Protein AF-A0A7S3U6Z7-F1 (afdb_monomer_lite)

Foldseek 3Di:
DDDDDDDDDDPDVVHLVPDPDPVVNVRNVVVVQVCQQQVVDDDDPVRLLVQLVVVVCVVPNDDDPVDPCLDLVNCVVVVSVNSRGHVVVCVVCVDDSSSVD

Organism: NCBI:txid141414

Secondary structure (DSSP, 8-state):
------------S--GGG---HHHHHHHHHHHHHHHHTT-S---HHHHHHHHHHHHHHHH-S--TTSGGGSHHHHHHTTHHHHHS-HHHHHH-TT--GGG-

Sequence (101 aa):
RPKLLFKKYLFTEMDERRMSNKHFLHLVYIQAVHDVQRGNYLTKVQDALKLAAIQYYVWYGPFDESKEQFSLPYMRELKVGEQLLPTPLVAMQAESDWELR

pLDDT: mean 85.7, std 9.75, range [52.56, 95.75]

InterPro domains:
  IPR000299 FERM domain [PS50057] (1-101)
  IPR014352 FERM/acyl-CoA-binding protein superfamily [G3DSA:1.20.80.10] (14-101)
  IPR019748 FERM central domain [PF00373] (16-88)
  IPR019748 FERM central domain [cd14473] (25-101)
  IPR035963 FERM superfamily, second domain [SSF47031] (10-74)

Radius of gyration: 15.67 Å; chains: 1; bounding box: 35×30×40 Å

Structure (mmCIF, N/CA/C/O backbone):
data_AF-A0A7S3U6Z7-F1
#
_entry.id   AF-A0A7S3U6Z7-F1
#
loop_
_atom_site.group_PDB
_atom_site.id
_atom_site.type_symbol
_atom_site.label_atom_id
_atom_site.label_alt_id
_atom_site.label_comp_id
_atom_site.label_asym_id
_atom_site.label_entity_id
_atom_site.label_seq_id
_atom_site.pdbx_PDB_ins_code
_atom_site.Cartn_x
_atom_site.Cartn_y
_atom_site.Cartn_z
_atom_site.occupancy
_atom_site.B_iso_or_equiv
_atom_site.auth_seq_id
_atom_site.auth_comp_id
_atom_site.auth_asym_id
_atom_site.auth_atom_id
_atom_site.pdbx_PDB_model_num
ATOM 1 N N . ARG A 1 1 ? -16.880 -1.041 -22.495 1.00 79.88 1 ARG A N 1
ATOM 2 C CA . ARG A 1 1 ? -16.047 -0.462 -23.582 1.00 79.88 1 ARG A CA 1
ATOM 3 C C . ARG A 1 1 ? -14.610 -0.931 -23.370 1.00 79.88 1 ARG A C 1
ATOM 5 O O . ARG A 1 1 ? -14.166 -0.826 -22.228 1.00 79.88 1 ARG A O 1
ATOM 12 N N . PRO A 1 2 ? -13.917 -1.475 -24.384 1.00 84.00 2 PRO A N 1
ATOM 13 C CA . PRO A 1 2 ? -12.507 -1.844 -24.252 1.00 84.00 2 PRO A CA 1
ATOM 14 C C . PRO A 1 2 ? -11.659 -0.600 -23.948 1.00 84.00 2 PRO A C 1
ATOM 16 O O . PRO A 1 2 ? -11.956 0.486 -24.447 1.00 84.00 2 PRO A O 1
ATOM 19 N N . LYS A 1 3 ? -10.642 -0.752 -23.093 1.00 88.00 3 LYS A N 1
ATOM 20 C CA . LYS A 1 3 ? -9.688 0.306 -22.727 1.00 88.00 3 LYS A CA 1
ATOM 21 C C . LYS A 1 3 ? -8.285 -0.140 -23.126 1.00 88.00 3 LYS A C 1
ATOM 23 O O . LYS A 1 3 ? -7.907 -1.272 -22.836 1.00 88.00 3 LYS A O 1
ATOM 28 N N . LEU A 1 4 ? -7.527 0.749 -23.759 1.00 88.50 4 LEU A N 1
ATOM 29 C CA . LEU A 1 4 ? -6.101 0.548 -24.004 1.00 88.50 4 LEU A CA 1
ATOM 30 C C . LEU A 1 4 ? -5.334 0.985 -22.755 1.00 88.50 4 LEU A C 1
ATOM 32 O O . LEU A 1 4 ? -5.572 2.076 -22.238 1.00 88.50 4 LEU A O 1
ATOM 36 N N . LEU A 1 5 ? -4.448 0.125 -22.260 1.00 84.62 5 LEU A N 1
ATOM 37 C CA . LEU A 1 5 ? -3.629 0.391 -21.082 1.00 84.62 5 LEU A CA 1
ATOM 38 C C . LEU A 1 5 ? -2.157 0.257 -21.457 1.00 84.62 5 LEU A C 1
ATOM 40 O O . LEU A 1 5 ? -1.756 -0.741 -22.053 1.00 84.62 5 LEU A O 1
ATOM 44 N N . PHE A 1 6 ? -1.355 1.244 -21.069 1.00 84.44 6 PHE A N 1
ATOM 45 C CA . PHE A 1 6 ? 0.096 1.130 -21.109 1.00 84.44 6 PHE A CA 1
ATOM 46 C C . PHE A 1 6 ? 0.550 0.406 -19.838 1.00 84.44 6 PHE A C 1
ATOM 48 O O . PHE A 1 6 ? 0.492 0.972 -18.749 1.00 84.44 6 PHE A O 1
ATOM 55 N N . LYS A 1 7 ? 0.923 -0.870 -19.968 1.00 82.69 7 LYS A N 1
ATOM 56 C CA . LYS A 1 7 ? 1.308 -1.737 -18.847 1.00 82.69 7 LYS A CA 1
ATOM 57 C C . LYS A 1 7 ? 2.635 -2.420 -19.173 1.00 82.69 7 LYS A C 1
ATOM 59 O O . LYS A 1 7 ? 2.870 -2.797 -20.322 1.00 82.69 7 LYS A O 1
ATOM 64 N N . LYS A 1 8 ? 3.495 -2.613 -18.172 1.00 75.94 8 LYS A N 1
ATOM 65 C CA . LYS A 1 8 ? 4.687 -3.455 -18.316 1.00 75.94 8 LYS A CA 1
ATOM 66 C C . LYS A 1 8 ? 4.230 -4.875 -18.656 1.00 75.94 8 LYS A C 1
ATOM 68 O O . LYS A 1 8 ? 3.505 -5.485 -17.871 1.00 75.94 8 LYS A O 1
ATOM 73 N N . TYR A 1 9 ? 4.635 -5.362 -19.827 1.00 69.94 9 TYR A N 1
ATOM 74 C CA . TYR A 1 9 ? 4.164 -6.633 -20.382 1.00 69.94 9 TYR A CA 1
ATOM 75 C C . TYR A 1 9 ? 4.952 -7.845 -19.859 1.00 69.94 9 TYR A C 1
ATOM 77 O O . TYR A 1 9 ? 4.353 -8.862 -19.528 1.00 69.94 9 TYR A O 1
ATOM 85 N N . LEU A 1 10 ? 6.280 -7.734 -19.729 1.00 67.06 10 LEU A N 1
ATOM 86 C CA . LEU A 1 10 ? 7.160 -8.817 -19.273 1.00 67.06 10 LEU A CA 1
ATOM 87 C C . LEU A 1 10 ? 8.234 -8.289 -18.316 1.00 67.06 10 LEU A C 1
ATOM 89 O O . LEU A 1 10 ? 8.821 -7.227 -18.534 1.00 67.06 10 LEU A O 1
ATOM 93 N N . PHE A 1 11 ? 8.511 -9.057 -17.263 1.00 63.81 11 PHE A N 1
ATOM 94 C CA . PHE A 1 11 ? 9.716 -8.906 -16.452 1.00 63.81 11 PHE A CA 1
ATOM 95 C C . PHE A 1 11 ? 10.870 -9.559 -17.225 1.00 63.81 11 PHE A C 1
ATOM 97 O O . PHE A 1 11 ? 11.125 -10.749 -17.078 1.00 63.81 11 PHE A O 1
ATOM 104 N N . THR A 1 12 ? 11.489 -8.807 -18.135 1.00 61.44 12 THR A N 1
ATOM 105 C CA . THR A 1 12 ? 12.693 -9.241 -18.862 1.00 61.44 12 THR A CA 1
ATOM 106 C C . THR A 1 12 ? 13.954 -8.949 -18.034 1.00 61.44 12 THR A C 1
ATOM 108 O O . THR A 1 12 ? 13.855 -8.489 -16.898 1.00 61.44 12 THR A O 1
ATOM 111 N N . GLU A 1 13 ? 15.149 -9.154 -18.601 1.00 52.56 13 GLU A N 1
ATOM 112 C CA . GLU A 1 13 ? 16.447 -8.800 -17.986 1.00 52.56 13 GLU A CA 1
ATOM 113 C C . GLU A 1 13 ? 16.594 -7.317 -17.591 1.00 52.56 13 GLU A C 1
ATOM 115 O O . GLU A 1 13 ? 17.534 -6.942 -16.886 1.00 52.56 13 GLU A O 1
ATOM 120 N N . MET A 1 14 ? 15.645 -6.473 -18.005 1.00 55.19 14 MET A N 1
ATOM 121 C CA . MET A 1 14 ? 15.431 -5.126 -17.483 1.00 55.19 14 MET A CA 1
ATOM 122 C C . MET A 1 14 ? 14.849 -5.221 -16.064 1.00 55.19 14 MET A C 1
ATOM 124 O O . MET A 1 14 ? 13.684 -4.899 -15.814 1.00 55.19 14 MET A O 1
ATOM 128 N N . ASP A 1 15 ? 15.675 -5.717 -15.143 1.00 67.50 15 ASP A N 1
ATOM 129 C CA . ASP A 1 15 ? 15.408 -5.716 -13.713 1.00 67.50 15 ASP A CA 1
ATOM 130 C C . ASP A 1 15 ? 15.087 -4.280 -13.286 1.00 67.50 15 ASP A C 1
ATOM 132 O O . ASP A 1 15 ? 15.810 -3.329 -13.589 1.00 67.50 15 ASP A O 1
ATOM 136 N N . GLU A 1 16 ? 13.981 -4.116 -12.577 1.00 68.56 16 GLU A N 1
ATOM 137 C CA . GLU A 1 16 ? 13.507 -2.827 -12.076 1.00 68.56 16 GLU A CA 1
ATOM 138 C C . GLU A 1 16 ? 14.523 -2.200 -11.130 1.00 68.56 16 GLU A C 1
ATOM 140 O O . GLU A 1 16 ? 14.674 -0.983 -11.083 1.00 68.56 16 GLU A O 1
ATOM 145 N N . ARG A 1 17 ? 15.301 -3.053 -10.457 1.00 72.06 17 ARG A N 1
ATOM 146 C CA . ARG A 1 17 ? 16.424 -2.667 -9.601 1.00 72.06 17 ARG A CA 1
ATOM 147 C C . ARG A 1 17 ? 17.573 -2.035 -10.388 1.00 72.06 17 ARG A C 1
ATOM 149 O O . ARG A 1 17 ? 18.421 -1.377 -9.798 1.00 72.06 17 ARG A O 1
ATOM 156 N N . ARG A 1 18 ? 17.622 -2.246 -11.706 1.00 74.62 18 ARG A N 1
ATOM 157 C CA . ARG A 1 18 ? 18.630 -1.693 -12.624 1.00 74.62 18 ARG A CA 1
ATOM 158 C C . ARG A 1 18 ? 18.101 -0.508 -13.436 1.00 74.62 18 ARG A C 1
ATOM 160 O O . ARG A 1 18 ? 18.862 0.086 -14.198 1.00 74.62 18 ARG A O 1
ATOM 167 N N . MET A 1 19 ? 16.825 -0.135 -13.287 1.00 77.50 19 MET A N 1
ATOM 168 C CA . MET A 1 19 ? 16.270 1.041 -13.958 1.00 77.50 19 MET A CA 1
ATOM 169 C C . MET A 1 19 ? 16.775 2.332 -13.310 1.00 77.50 19 MET A C 1
ATOM 171 O O . MET A 1 19 ? 16.516 2.608 -12.144 1.00 77.50 19 MET A O 1
ATOM 175 N N . SER A 1 20 ? 17.445 3.168 -14.101 1.00 82.44 20 SER A N 1
ATOM 176 C CA . SER A 1 20 ? 17.909 4.495 -13.675 1.00 82.44 20 SER A CA 1
ATOM 177 C C . SER A 1 20 ? 16.897 5.613 -13.958 1.00 82.44 20 SER A C 1
ATOM 179 O O . SER A 1 20 ? 16.931 6.670 -13.325 1.00 82.44 20 SER A O 1
ATOM 181 N N . ASN A 1 21 ? 15.976 5.406 -14.905 1.00 86.88 21 ASN A N 1
ATOM 182 C CA . ASN A 1 21 ? 14.993 6.416 -15.283 1.00 86.88 21 ASN A CA 1
ATOM 183 C C . ASN A 1 21 ? 13.818 6.446 -14.292 1.00 86.88 21 ASN A C 1
ATOM 185 O O . ASN A 1 21 ? 12.989 5.534 -14.250 1.00 86.88 21 ASN A O 1
ATOM 189 N N . LYS A 1 22 ? 13.716 7.552 -13.547 1.00 88.56 22 LYS A N 1
ATOM 190 C CA . LYS A 1 22 ? 12.705 7.774 -12.502 1.00 88.56 22 LYS A CA 1
ATOM 191 C C . LYS A 1 22 ? 11.259 7.683 -13.000 1.00 88.56 22 LYS A C 1
ATOM 193 O O . LYS A 1 22 ? 10.399 7.226 -12.258 1.00 88.56 22 LYS A O 1
ATOM 198 N N . HIS A 1 23 ? 10.980 8.079 -14.243 1.00 88.25 23 HIS A N 1
ATOM 199 C CA . HIS A 1 23 ? 9.620 8.046 -14.791 1.00 88.25 23 HIS A CA 1
ATOM 200 C C . HIS A 1 23 ? 9.158 6.611 -15.041 1.00 88.25 23 HIS A C 1
ATOM 202 O O . HIS A 1 23 ? 8.042 6.249 -14.678 1.00 88.25 23 HIS A O 1
ATOM 208 N N . PHE A 1 24 ? 10.031 5.773 -15.607 1.00 84.56 24 PHE A N 1
ATOM 209 C CA . PHE A 1 24 ? 9.722 4.358 -15.802 1.00 84.56 24 PHE A CA 1
ATOM 210 C C . PHE A 1 24 ? 9.600 3.623 -14.469 1.00 84.56 24 PHE A C 1
ATOM 212 O O . PHE A 1 24 ? 8.654 2.859 -14.294 1.00 84.56 24 PHE A O 1
ATOM 219 N N . LEU A 1 25 ? 10.482 3.917 -13.507 1.00 85.94 25 LEU A N 1
ATOM 220 C CA . LEU A 1 25 ? 10.377 3.369 -12.155 1.00 85.94 25 LEU A CA 1
ATOM 221 C C . LEU A 1 25 ? 9.030 3.726 -11.507 1.00 85.94 25 LEU A C 1
ATOM 223 O O . LEU A 1 25 ? 8.378 2.862 -10.930 1.00 85.94 25 LEU A O 1
ATOM 227 N N . HIS A 1 26 ? 8.577 4.973 -11.662 1.00 88.88 26 HIS A N 1
ATOM 228 C CA . HIS A 1 26 ? 7.290 5.415 -11.135 1.00 88.88 26 HIS A CA 1
ATOM 229 C C . HIS A 1 26 ? 6.101 4.686 -11.786 1.00 88.88 26 HIS A C 1
ATOM 231 O O . HIS A 1 26 ? 5.195 4.251 -11.080 1.00 88.88 26 HIS A O 1
ATOM 237 N N . LEU A 1 27 ? 6.116 4.482 -13.109 1.00 88.38 27 LEU A N 1
ATOM 238 C CA . LEU A 1 27 ? 5.068 3.721 -13.805 1.00 88.38 27 LEU A CA 1
ATOM 239 C C . LEU A 1 27 ? 4.989 2.268 -13.322 1.00 88.38 27 LEU A C 1
ATOM 241 O O . LEU A 1 27 ? 3.898 1.735 -13.119 1.00 88.38 27 LEU A O 1
ATOM 245 N N . VAL A 1 28 ? 6.145 1.639 -13.114 1.00 88.94 28 VAL A N 1
ATOM 246 C CA . VAL A 1 28 ? 6.230 0.271 -12.593 1.00 88.94 28 VAL A CA 1
ATOM 247 C C . VAL A 1 28 ? 5.739 0.197 -11.153 1.00 8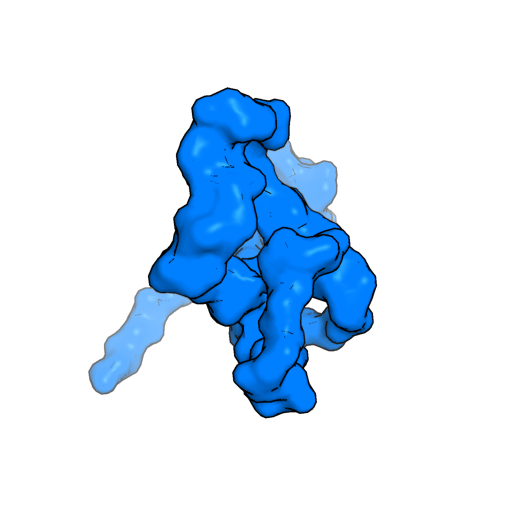8.94 28 VAL A C 1
ATOM 249 O O . VAL A 1 28 ? 4.971 -0.701 -10.821 1.00 88.94 28 VAL A O 1
ATOM 252 N N . TYR A 1 29 ? 6.099 1.174 -10.323 1.00 90.69 29 TYR A N 1
ATOM 253 C CA . TYR A 1 29 ? 5.600 1.281 -8.958 1.00 90.69 29 TYR A CA 1
ATOM 254 C C . TYR A 1 29 ? 4.068 1.405 -8.907 1.00 90.69 29 TYR A C 1
ATOM 256 O O . TYR A 1 29 ? 3.429 0.624 -8.205 1.00 90.69 29 TYR A O 1
ATOM 264 N N . ILE A 1 30 ? 3.459 2.299 -9.700 1.00 91.19 30 ILE A N 1
ATOM 265 C CA . ILE A 1 30 ? 1.990 2.445 -9.769 1.00 91.19 30 ILE A CA 1
ATOM 266 C C . ILE A 1 30 ? 1.331 1.113 -10.145 1.00 91.19 30 ILE A C 1
ATOM 268 O O . ILE A 1 30 ? 0.336 0.703 -9.544 1.00 91.19 30 ILE A O 1
ATOM 272 N N . GLN A 1 31 ? 1.897 0.419 -11.135 1.00 90.31 31 GLN A N 1
ATOM 273 C CA . GLN A 1 31 ? 1.412 -0.888 -11.555 1.00 90.31 31 GLN A CA 1
ATOM 274 C C . GLN A 1 31 ? 1.527 -1.932 -10.434 1.00 90.31 31 GLN A C 1
ATOM 276 O O . GLN A 1 31 ? 0.580 -2.690 -10.222 1.00 90.31 31 GLN A O 1
ATOM 281 N N . ALA A 1 32 ? 2.650 -1.957 -9.714 1.00 89.81 32 ALA A N 1
ATOM 282 C CA . ALA A 1 32 ? 2.893 -2.897 -8.627 1.00 89.81 32 ALA A CA 1
ATOM 283 C C . ALA A 1 32 ? 1.927 -2.678 -7.454 1.00 89.81 32 ALA A C 1
ATOM 285 O O . ALA A 1 32 ? 1.313 -3.640 -7.001 1.00 89.81 32 ALA A O 1
ATOM 286 N N . VAL A 1 33 ? 1.722 -1.432 -7.013 1.00 91.56 33 VAL A N 1
ATOM 287 C CA . VAL A 1 33 ? 0.762 -1.087 -5.943 1.00 91.56 33 VAL A CA 1
ATOM 288 C C . VAL A 1 33 ? -0.636 -1.588 -6.290 1.00 91.56 33 VAL A C 1
ATOM 290 O O . VAL A 1 33 ? -1.283 -2.273 -5.498 1.00 91.56 33 VAL A O 1
ATOM 293 N N . HIS A 1 34 ? -1.074 -1.317 -7.516 1.00 90.62 34 HIS A N 1
ATOM 294 C CA . HIS A 1 34 ? -2.376 -1.752 -7.995 1.00 90.62 34 HIS A CA 1
ATOM 295 C C . HIS A 1 34 ? -2.495 -3.288 -8.077 1.00 90.62 34 HIS A C 1
ATOM 297 O O . HIS A 1 34 ? -3.538 -3.854 -7.747 1.00 90.62 34 HIS A O 1
ATOM 303 N N . ASP A 1 35 ? -1.442 -3.986 -8.512 1.00 90.81 35 ASP A N 1
ATOM 304 C CA . ASP A 1 35 ? -1.427 -5.451 -8.567 1.00 90.81 35 ASP A CA 1
ATOM 305 C C . ASP A 1 35 ? -1.363 -6.085 -7.151 1.00 90.81 35 ASP A C 1
ATOM 307 O O . ASP A 1 35 ? -1.987 -7.127 -6.936 1.00 90.81 35 ASP A O 1
ATOM 311 N N . VAL A 1 36 ? -0.732 -5.438 -6.156 1.00 91.19 36 VAL A N 1
ATOM 312 C CA . VAL A 1 36 ? -0.790 -5.839 -4.729 1.00 91.19 36 VAL A CA 1
ATOM 313 C C . VAL A 1 36 ? -2.211 -5.710 -4.186 1.00 91.19 36 VAL A C 1
ATOM 315 O O . VAL A 1 36 ? -2.747 -6.684 -3.660 1.00 91.19 36 VAL A O 1
ATOM 318 N N . GLN A 1 37 ? -2.847 -4.547 -4.355 1.00 90.38 37 GLN A N 1
ATOM 319 C CA . GLN A 1 37 ? -4.214 -4.299 -3.878 1.00 90.38 37 GLN A CA 1
ATOM 320 C C . GLN A 1 37 ? -5.212 -5.301 -4.464 1.00 90.38 37 GLN A C 1
ATOM 322 O O . GLN A 1 37 ? -6.073 -5.810 -3.756 1.00 90.38 37 GLN A O 1
ATOM 327 N N . ARG A 1 38 ? -5.069 -5.668 -5.743 1.00 90.12 38 ARG A N 1
ATOM 328 C CA . ARG A 1 38 ? -5.925 -6.690 -6.371 1.00 90.12 38 ARG A CA 1
ATOM 329 C C . ARG A 1 38 ? -5.643 -8.123 -5.914 1.00 90.12 38 ARG A C 1
ATOM 331 O O . ARG A 1 38 ? -6.404 -9.018 -6.267 1.00 90.12 38 ARG A O 1
ATOM 338 N N . GLY A 1 39 ? -4.572 -8.354 -5.157 1.00 89.12 39 GLY A N 1
ATOM 339 C CA . GLY A 1 39 ? -4.147 -9.691 -4.751 1.00 89.12 39 GLY A CA 1
ATOM 340 C C . GLY A 1 39 ? -3.503 -10.502 -5.878 1.00 89.12 39 GLY A C 1
ATOM 341 O O . GLY A 1 39 ? -3.472 -11.726 -5.800 1.00 89.12 39 GLY A O 1
ATOM 342 N N . ASN A 1 40 ? -2.973 -9.847 -6.919 1.00 90.44 40 ASN A N 1
ATOM 343 C CA . ASN A 1 40 ? -2.251 -10.528 -8.001 1.00 90.44 40 ASN A CA 1
ATOM 344 C C . ASN A 1 40 ? -0.873 -11.043 -7.542 1.00 90.44 40 ASN A C 1
ATOM 346 O O . ASN A 1 40 ? -0.301 -11.925 -8.181 1.00 90.44 40 ASN A O 1
ATOM 350 N N . TYR A 1 41 ? -0.346 -10.513 -6.433 1.00 88.00 41 TYR A N 1
ATOM 351 C CA . TYR A 1 41 ? 0.856 -11.016 -5.773 1.00 88.00 41 TYR A CA 1
ATOM 352 C C . TYR A 1 41 ? 0.498 -11.824 -4.526 1.00 88.00 41 TYR A C 1
ATOM 354 O O . TYR A 1 41 ? -0.131 -11.310 -3.596 1.00 88.00 41 TYR A O 1
ATOM 362 N N . LEU A 1 42 ? 0.959 -13.077 -4.480 1.00 85.62 42 LEU A N 1
ATOM 363 C CA . LEU A 1 42 ? 0.855 -13.919 -3.290 1.00 85.62 42 LEU A CA 1
ATOM 364 C C . LEU A 1 42 ? 1.660 -13.290 -2.153 1.00 85.62 42 LEU A C 1
ATOM 366 O O . LEU A 1 42 ? 2.887 -13.242 -2.199 1.00 85.62 42 LEU A O 1
ATOM 370 N N . THR A 1 43 ? 0.952 -12.812 -1.136 1.00 84.88 43 THR A N 1
ATOM 371 C CA . THR A 1 43 ? 1.537 -12.009 -0.064 1.00 84.88 43 THR A CA 1
ATOM 372 C C . THR A 1 43 ? 1.037 -12.521 1.280 1.00 84.88 43 THR A C 1
ATOM 374 O O . THR A 1 43 ? -0.162 -12.734 1.465 1.00 84.88 43 THR A O 1
ATOM 377 N N . LYS A 1 44 ? 1.947 -12.731 2.237 1.00 89.75 44 LYS A N 1
ATOM 378 C CA . LYS A 1 44 ? 1.575 -13.026 3.627 1.00 89.75 44 LYS A CA 1
ATOM 379 C C . LYS A 1 44 ? 1.078 -11.748 4.298 1.00 89.75 44 LYS A C 1
ATOM 381 O O . LYS A 1 44 ? 1.524 -10.660 3.952 1.00 89.75 44 LYS A O 1
ATOM 386 N N . VAL A 1 45 ? 0.242 -11.872 5.327 1.00 88.00 45 VAL A N 1
ATOM 387 C CA . VAL A 1 45 ? -0.302 -10.710 6.058 1.00 88.00 45 VAL A CA 1
ATOM 388 C C . VAL A 1 45 ? 0.798 -9.747 6.529 1.00 88.00 45 VAL A C 1
ATOM 390 O O . VAL A 1 45 ? 0.684 -8.545 6.326 1.00 88.00 45 VAL A O 1
ATOM 393 N N . GLN A 1 46 ? 1.896 -10.261 7.092 1.00 89.94 46 GLN A N 1
ATOM 394 C CA . GLN A 1 46 ? 3.006 -9.420 7.562 1.00 89.94 46 GLN A CA 1
ATOM 395 C C . GLN A 1 46 ? 3.704 -8.645 6.438 1.00 89.94 46 GLN A C 1
ATOM 397 O O . GLN A 1 46 ? 4.133 -7.513 6.644 1.00 89.94 46 GLN A O 1
ATOM 402 N N . ASP A 1 47 ? 3.824 -9.242 5.255 1.00 91.69 47 ASP A N 1
ATOM 403 C CA . ASP A 1 47 ? 4.448 -8.580 4.110 1.00 91.69 47 ASP A CA 1
ATOM 4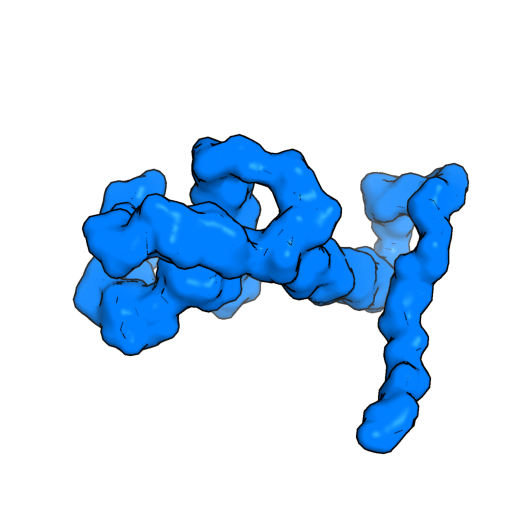04 C C . ASP A 1 47 ? 3.499 -7.530 3.518 1.00 91.69 47 ASP A C 1
ATOM 406 O O . ASP A 1 47 ? 3.938 -6.442 3.154 1.00 91.69 47 ASP A O 1
ATOM 410 N N . ALA A 1 48 ? 2.191 -7.807 3.514 1.00 91.62 48 ALA A N 1
ATOM 411 C CA . ALA A 1 48 ? 1.169 -6.847 3.108 1.00 91.62 48 ALA A CA 1
ATOM 412 C C . ALA A 1 48 ? 1.152 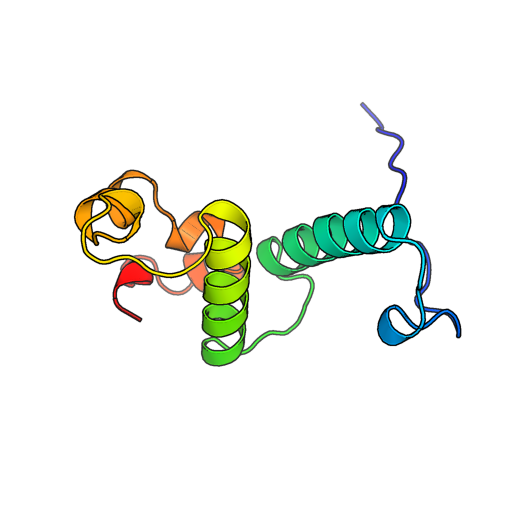-5.613 4.023 1.00 91.62 48 ALA A C 1
ATOM 414 O O . ALA A 1 48 ? 1.082 -4.497 3.519 1.00 91.62 48 ALA A O 1
ATOM 415 N N . LEU A 1 49 ? 1.298 -5.795 5.341 1.00 91.44 49 LEU A N 1
ATOM 416 C CA . LEU A 1 49 ? 1.409 -4.687 6.299 1.00 91.44 49 LEU A CA 1
ATOM 417 C C . LEU A 1 49 ? 2.643 -3.817 6.033 1.00 91.44 49 LEU A C 1
ATOM 419 O O . LEU A 1 49 ? 2.544 -2.594 5.999 1.00 91.44 49 LEU A O 1
ATOM 423 N N . LYS A 1 50 ? 3.803 -4.428 5.764 1.00 93.56 50 LYS A N 1
ATOM 424 C CA . LYS A 1 50 ? 5.018 -3.674 5.406 1.00 93.56 50 LYS A CA 1
ATOM 425 C C . LYS A 1 50 ? 4.831 -2.878 4.117 1.00 93.56 50 LYS A C 1
ATOM 427 O O . LYS A 1 50 ? 5.237 -1.722 4.052 1.00 93.56 50 LYS A O 1
ATOM 432 N N . LEU A 1 51 ? 4.222 -3.483 3.096 1.00 94.00 51 LEU A N 1
ATOM 433 C CA . LEU A 1 51 ? 3.929 -2.800 1.835 1.00 94.00 51 LEU A CA 1
ATOM 434 C C . LEU A 1 51 ? 2.927 -1.657 2.033 1.00 94.00 51 LEU A C 1
ATOM 436 O O . LEU A 1 51 ? 3.133 -0.583 1.474 1.00 94.00 51 LEU A O 1
ATOM 440 N N . ALA A 1 52 ? 1.905 -1.850 2.870 1.00 93.06 52 ALA A N 1
ATOM 441 C CA . ALA A 1 52 ? 0.964 -0.802 3.249 1.00 93.06 52 ALA A CA 1
ATOM 442 C C . ALA A 1 52 ? 1.675 0.359 3.961 1.00 93.06 52 ALA A C 1
ATOM 444 O O . ALA A 1 52 ? 1.495 1.509 3.574 1.00 93.06 52 ALA A O 1
ATOM 445 N N . ALA A 1 53 ? 2.561 0.077 4.919 1.00 93.50 53 ALA A N 1
ATOM 446 C CA . ALA A 1 53 ? 3.345 1.105 5.603 1.00 93.50 53 ALA A CA 1
ATOM 447 C C . ALA A 1 53 ? 4.254 1.890 4.637 1.00 93.50 53 ALA A C 1
ATOM 449 O O . ALA A 1 53 ? 4.313 3.118 4.700 1.00 93.50 53 ALA A O 1
ATOM 450 N N . ILE A 1 54 ? 4.917 1.205 3.695 1.00 94.81 54 ILE A N 1
ATOM 451 C CA . ILE A 1 54 ? 5.715 1.857 2.643 1.00 94.81 54 ILE A CA 1
ATOM 452 C C . ILE A 1 54 ? 4.825 2.751 1.774 1.00 94.81 54 ILE A C 1
ATOM 454 O O . ILE A 1 54 ? 5.187 3.890 1.488 1.00 94.81 54 ILE A O 1
ATOM 458 N N . GLN A 1 55 ? 3.652 2.262 1.371 1.00 94.69 55 GLN A N 1
ATOM 459 C CA . GLN A 1 55 ? 2.708 3.035 0.569 1.00 94.69 55 GLN A CA 1
ATOM 460 C C . GLN A 1 55 ? 2.218 4.283 1.309 1.00 94.69 55 GLN A C 1
ATOM 462 O O . GLN A 1 55 ? 2.136 5.361 0.721 1.00 94.69 55 GLN A O 1
ATOM 467 N N . TYR A 1 56 ? 1.947 4.149 2.605 1.00 94.81 56 TYR A N 1
ATOM 468 C CA . TYR A 1 56 ? 1.516 5.247 3.457 1.00 94.81 56 TYR A CA 1
ATOM 469 C C . TYR A 1 56 ? 2.612 6.305 3.631 1.00 94.81 56 TYR A C 1
ATOM 471 O O . TYR A 1 56 ? 2.343 7.503 3.535 1.00 94.81 56 TYR A O 1
ATOM 479 N N . TYR A 1 57 ? 3.869 5.870 3.773 1.00 95.50 57 TYR A N 1
ATOM 480 C CA . TYR A 1 57 ? 5.033 6.758 3.752 1.00 95.50 57 TYR A CA 1
ATOM 481 C C . TYR A 1 57 ? 5.162 7.503 2.417 1.00 95.50 57 TYR A C 1
ATOM 483 O O . TYR A 1 57 ? 5.490 8.685 2.401 1.00 95.50 57 TYR A O 1
ATOM 491 N N . VAL A 1 58 ? 4.883 6.855 1.282 1.00 93.94 58 VAL A N 1
ATOM 492 C CA . VAL A 1 58 ? 4.901 7.540 -0.022 1.00 93.94 58 VAL A CA 1
ATOM 493 C C . VAL A 1 58 ? 3.810 8.612 -0.111 1.00 93.94 58 VAL A C 1
ATOM 495 O O . VAL A 1 58 ? 4.041 9.657 -0.716 1.00 93.94 58 VAL A O 1
ATOM 498 N N . TRP A 1 59 ? 2.642 8.389 0.496 1.00 93.62 59 TRP A N 1
ATOM 499 C CA . TRP A 1 59 ? 1.549 9.365 0.505 1.00 93.62 59 TRP A CA 1
ATOM 500 C C . TRP A 1 59 ? 1.814 10.572 1.409 1.00 93.62 59 TRP A C 1
ATOM 502 O O . TRP A 1 59 ? 1.575 11.703 0.991 1.00 93.62 59 TRP A O 1
ATOM 512 N N . TYR A 1 60 ? 2.302 10.342 2.630 1.00 94.75 60 TYR A N 1
ATOM 513 C CA . TYR A 1 60 ? 2.334 11.369 3.680 1.00 94.75 60 TYR A CA 1
ATOM 514 C C . TYR A 1 60 ? 3.736 11.728 4.185 1.00 94.75 60 TYR A C 1
ATOM 516 O O . TYR A 1 60 ? 3.891 12.684 4.949 1.00 94.75 60 TYR A O 1
ATOM 524 N N . GLY A 1 61 ? 4.764 11.005 3.744 1.00 94.94 61 GLY A N 1
ATOM 525 C CA . GLY A 1 61 ? 6.140 11.165 4.197 1.00 94.94 61 GLY A CA 1
ATOM 526 C C . GLY A 1 61 ? 6.422 10.463 5.534 1.00 94.94 61 GLY A C 1
ATOM 527 O O . GLY A 1 61 ? 5.735 9.504 5.895 1.00 94.94 61 GLY A O 1
ATOM 528 N N . PRO A 1 62 ? 7.464 10.896 6.270 1.00 95.75 62 PRO A N 1
ATOM 529 C CA . PRO A 1 62 ? 7.834 10.288 7.545 1.00 95.75 62 PRO A CA 1
ATOM 530 C C . PRO A 1 62 ? 6.735 10.441 8.599 1.00 95.75 62 PRO A C 1
ATOM 532 O O . PRO A 1 62 ? 6.037 11.456 8.634 1.00 95.75 62 PRO A O 1
ATOM 535 N N . PHE A 1 63 ? 6.631 9.430 9.467 1.00 94.19 63 PHE A N 1
ATOM 536 C CA . PHE A 1 63 ? 5.704 9.418 10.595 1.00 94.19 63 PHE A CA 1
ATOM 537 C C . PHE A 1 63 ? 5.926 10.629 11.504 1.00 94.19 63 PHE A C 1
ATOM 539 O O . PHE A 1 63 ? 7.062 10.959 11.851 1.00 94.19 63 PHE A O 1
ATOM 546 N N . ASP A 1 64 ? 4.823 11.261 11.889 1.00 94.88 64 ASP A N 1
ATOM 547 C CA . ASP A 1 64 ? 4.793 12.433 12.752 1.00 94.88 64 ASP A CA 1
ATOM 548 C C . ASP A 1 64 ? 3.523 12.388 13.605 1.00 94.88 64 ASP A C 1
ATOM 550 O O . ASP A 1 64 ? 2.430 12.668 13.118 1.00 94.88 64 ASP A O 1
ATOM 554 N N . GLU A 1 65 ? 3.670 12.025 14.878 1.00 92.56 65 GLU A N 1
ATOM 555 C CA . GLU A 1 65 ? 2.555 11.846 15.818 1.00 92.56 65 GLU A CA 1
ATOM 556 C C . GLU A 1 65 ? 1.707 13.117 15.995 1.00 92.56 65 GLU A C 1
ATOM 558 O O . GLU A 1 65 ? 0.530 13.038 16.337 1.00 92.56 65 GLU A O 1
ATOM 563 N N . SER A 1 66 ? 2.272 14.298 15.718 1.00 94.81 66 SER A N 1
ATOM 564 C CA . SER A 1 66 ? 1.537 15.562 15.816 1.00 94.81 66 SER A CA 1
ATOM 565 C C . SER A 1 66 ? 0.529 15.775 14.684 1.00 94.81 66 SER A C 1
ATOM 567 O O . SER A 1 66 ? -0.331 16.652 14.788 1.00 94.81 66 SER A O 1
ATOM 569 N N . LYS A 1 67 ? 0.626 15.002 13.594 1.00 94.94 67 LYS A N 1
ATOM 570 C CA . LYS A 1 67 ? -0.228 15.176 12.421 1.00 94.94 67 LYS A CA 1
ATOM 571 C C . LYS A 1 67 ? -1.396 14.204 12.431 1.00 94.94 67 LYS A C 1
ATOM 573 O O . LYS A 1 67 ? -1.230 12.995 12.581 1.00 94.94 67 LYS A O 1
ATOM 578 N N . GLU A 1 68 ? -2.575 14.750 12.161 1.00 94.38 68 GLU A N 1
ATOM 579 C CA . GLU A 1 68 ? -3.850 14.035 12.187 1.00 94.38 68 GLU A CA 1
ATOM 580 C C . GLU A 1 68 ? -3.856 12.778 11.316 1.00 94.38 68 GLU A C 1
ATOM 582 O O . GLU A 1 68 ? -4.417 11.767 11.736 1.00 94.38 68 GLU A O 1
ATOM 587 N N . GLN A 1 69 ? -3.185 12.795 10.156 1.00 92.81 69 GLN A N 1
ATOM 588 C CA . GLN A 1 69 ? -3.193 11.635 9.270 1.00 92.81 69 GLN A CA 1
ATOM 589 C C . GLN A 1 69 ? -2.641 10.369 9.933 1.00 92.81 69 GLN A C 1
ATOM 591 O O . GLN A 1 69 ? -3.139 9.281 9.679 1.00 92.81 69 GLN A O 1
ATOM 596 N N . PHE A 1 70 ? -1.680 10.501 10.849 1.00 93.12 70 PHE A N 1
ATOM 597 C CA . PHE A 1 70 ? -1.086 9.363 11.548 1.00 93.12 70 PHE A CA 1
ATOM 598 C C . PHE A 1 70 ? -1.888 8.917 12.780 1.00 93.12 70 PHE A C 1
ATOM 600 O O . PHE A 1 70 ? -1.454 8.027 13.510 1.00 93.12 70 PHE A O 1
ATOM 607 N N . SER A 1 71 ? -3.054 9.519 13.024 1.00 93.31 71 SER A N 1
ATOM 608 C CA . SER A 1 71 ? -3.949 9.130 14.108 1.00 93.31 71 SER A CA 1
ATOM 609 C C . SER A 1 71 ? -4.888 7.995 13.684 1.00 93.31 71 SER A C 1
ATOM 611 O O . SER A 1 71 ? -5.414 7.966 12.570 1.00 93.31 71 SE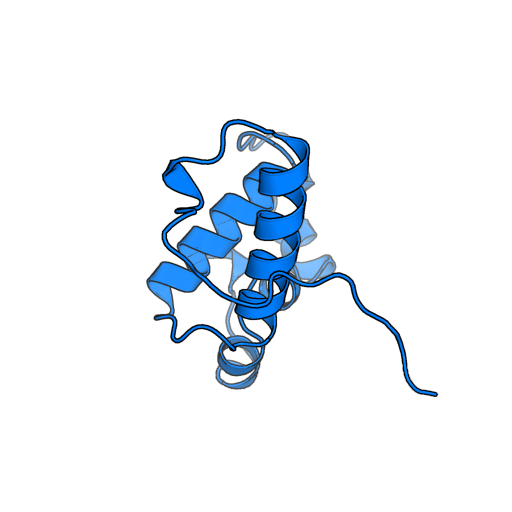R A O 1
ATOM 613 N N . LEU A 1 72 ? -5.166 7.072 14.608 1.00 90.69 72 LEU A N 1
ATOM 614 C CA . LEU A 1 72 ? -6.100 5.967 14.366 1.00 90.69 72 LEU A CA 1
ATOM 615 C C . LEU A 1 72 ? -7.507 6.418 13.937 1.00 90.69 72 LEU A C 1
ATOM 617 O O . LEU A 1 72 ? -8.060 5.781 13.039 1.00 90.69 72 LEU A O 1
ATOM 621 N N . PRO A 1 73 ? -8.115 7.471 14.527 1.00 92.50 73 PRO A N 1
ATOM 622 C CA . PRO A 1 73 ? -9.426 7.943 14.088 1.00 92.50 73 PRO A CA 1
ATOM 623 C C . PRO A 1 73 ? -9.440 8.332 12.608 1.00 92.50 73 PRO A C 1
ATOM 625 O O . PRO A 1 73 ? -10.310 7.868 11.875 1.00 92.50 73 PRO A O 1
ATOM 628 N N . TYR A 1 74 ? -8.437 9.091 12.159 1.00 92.94 74 TYR A N 1
ATOM 629 C CA . TYR A 1 74 ? -8.317 9.505 10.762 1.00 92.94 74 TYR A CA 1
ATOM 630 C C . TYR A 1 74 ? -8.153 8.306 9.824 1.00 92.94 74 TYR A C 1
ATOM 632 O O . TYR A 1 74 ? -8.840 8.190 8.808 1.00 92.94 74 TYR A O 1
ATOM 640 N N . MET A 1 75 ? -7.259 7.376 10.177 1.00 91.25 75 MET A N 1
ATOM 641 C CA . MET A 1 75 ? -7.001 6.199 9.346 1.00 91.25 75 MET A CA 1
ATOM 642 C C . MET A 1 75 ? -8.248 5.314 9.209 1.00 91.25 75 MET A C 1
ATOM 644 O O . MET A 1 75 ? -8.524 4.815 8.117 1.00 91.25 75 MET A O 1
ATOM 648 N N . ARG A 1 76 ? -9.034 5.170 10.284 1.00 90.19 76 ARG A N 1
ATOM 649 C CA . ARG A 1 76 ? -10.300 4.423 10.277 1.00 90.19 76 ARG A CA 1
ATOM 650 C C . ARG A 1 76 ? -11.391 5.121 9.474 1.00 90.19 76 ARG A C 1
ATOM 652 O O . ARG A 1 76 ? -12.080 4.456 8.706 1.00 90.19 76 ARG A O 1
ATOM 659 N N . GLU A 1 77 ? -11.540 6.438 9.615 1.00 90.81 77 GLU A N 1
ATOM 660 C CA . GLU A 1 77 ? -12.529 7.215 8.856 1.00 90.81 77 GLU A CA 1
ATOM 661 C C . GLU A 1 77 ? -12.305 7.071 7.347 1.00 90.81 77 GLU A C 1
ATOM 663 O O . GLU A 1 77 ? -13.243 6.824 6.587 1.00 90.81 77 GLU A O 1
ATOM 668 N N . LEU A 1 78 ? -11.044 7.135 6.917 1.00 90.56 78 LEU A N 1
ATOM 669 C CA . LEU A 1 78 ? -10.677 6.944 5.519 1.00 90.56 78 LEU A CA 1
ATOM 670 C C . LEU A 1 78 ? -10.551 5.475 5.104 1.00 90.56 78 LEU A C 1
ATOM 672 O O . LEU A 1 78 ? -10.281 5.216 3.931 1.00 90.56 78 LEU A O 1
ATOM 676 N N . LYS A 1 79 ? -10.746 4.507 6.009 1.00 89.38 79 LYS A N 1
ATOM 677 C CA . LYS A 1 79 ? -10.577 3.069 5.730 1.00 89.38 79 LYS A CA 1
ATOM 678 C C . LYS A 1 79 ? -9.215 2.767 5.093 1.00 89.38 79 LYS A C 1
ATOM 680 O O . LYS A 1 79 ? -9.120 2.055 4.091 1.00 89.38 79 LYS A O 1
ATO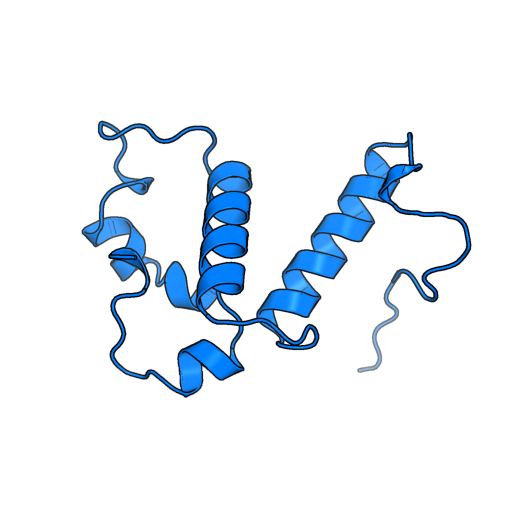M 685 N N . VAL A 1 80 ? -8.150 3.358 5.636 1.00 90.50 80 VAL A N 1
ATOM 686 C CA . VAL A 1 80 ? -6.793 3.285 5.071 1.00 90.50 80 VAL A CA 1
ATOM 687 C C . VAL A 1 80 ? -6.337 1.835 4.899 1.00 90.50 80 VAL A C 1
ATOM 689 O O . VAL A 1 80 ? -5.757 1.506 3.864 1.00 90.50 80 VAL A O 1
ATOM 692 N N . GLY A 1 81 ? -6.652 0.947 5.845 1.00 87.06 81 GLY A N 1
ATOM 693 C CA . GLY A 1 81 ? -6.353 -0.478 5.730 1.00 87.06 81 GLY A CA 1
ATOM 694 C C . GLY A 1 81 ? -6.981 -1.117 4.490 1.00 87.06 81 GLY A C 1
ATOM 695 O O . GLY A 1 81 ? -6.291 -1.805 3.740 1.00 87.06 81 GLY A O 1
ATOM 696 N N . GLU A 1 82 ? -8.257 -0.832 4.210 1.00 87.94 82 GLU A N 1
ATOM 697 C CA . GLU A 1 82 ? -8.966 -1.343 3.025 1.00 87.94 82 GLU A CA 1
ATOM 698 C C . GLU A 1 82 ? -8.371 -0.804 1.717 1.00 87.94 82 GLU A C 1
ATOM 700 O O . GLU A 1 82 ? -8.369 -1.498 0.700 1.00 87.94 82 GLU A O 1
ATOM 705 N N . GLN A 1 83 ? -7.857 0.430 1.737 1.00 89.19 83 GLN A N 1
ATOM 706 C CA . GLN A 1 83 ? -7.230 1.044 0.570 1.00 89.19 83 GLN A CA 1
ATOM 707 C C . GLN A 1 83 ? -5.835 0.488 0.293 1.00 89.19 83 GLN A C 1
ATOM 709 O O . GLN A 1 83 ? -5.424 0.436 -0.860 1.00 89.19 83 GLN A O 1
ATOM 714 N N . LEU A 1 84 ? -5.076 0.111 1.319 1.00 90.38 84 LEU A N 1
ATOM 715 C CA . LEU A 1 84 ? -3.668 -0.259 1.167 1.00 90.38 84 LEU A CA 1
ATOM 716 C C . LEU A 1 84 ? -3.431 -1.763 1.075 1.00 90.38 84 LEU A C 1
ATOM 718 O O . LEU A 1 84 ? -2.456 -2.193 0.455 1.00 90.38 84 LEU A O 1
ATOM 722 N N . LEU A 1 85 ? -4.295 -2.562 1.695 1.00 90.81 85 LEU A N 1
ATOM 723 C CA . LEU A 1 85 ? -4.118 -4.003 1.762 1.00 90.81 85 LEU A CA 1
ATOM 724 C C . LEU A 1 85 ? -4.725 -4.724 0.551 1.00 90.81 85 LEU A C 1
ATOM 726 O O . LEU A 1 85 ? -5.644 -4.224 -0.099 1.00 90.81 85 LEU A O 1
ATOM 730 N N . PRO A 1 86 ? -4.245 -5.945 0.249 1.00 90.69 86 PRO A N 1
ATOM 731 C CA . PRO A 1 86 ? -4.863 -6.799 -0.753 1.00 90.69 86 PRO A CA 1
ATOM 732 C C . PRO A 1 86 ? -6.343 -7.064 -0.445 1.00 90.69 86 PRO A C 1
ATOM 734 O O . PRO A 1 86 ? -6.674 -7.573 0.627 1.00 90.69 86 PRO A O 1
ATOM 737 N N . THR A 1 87 ? -7.229 -6.812 -1.412 1.00 86.62 87 THR A N 1
ATOM 738 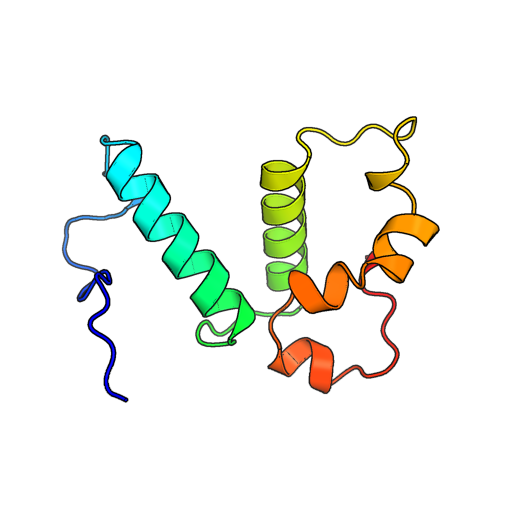C CA . THR A 1 87 ? -8.682 -7.015 -1.285 1.00 86.62 87 THR A CA 1
ATOM 739 C C . THR A 1 87 ? -9.058 -8.410 -0.770 1.00 86.62 87 THR A C 1
ATOM 741 O O . THR A 1 87 ? -9.925 -8.488 0.100 1.00 86.62 87 THR A O 1
ATOM 744 N N . PRO A 1 88 ? -8.413 -9.516 -1.208 1.00 85.12 88 PRO A N 1
ATOM 745 C CA . PRO A 1 88 ? -8.711 -10.834 -0.649 1.00 85.12 88 PRO A CA 1
ATOM 746 C C . PRO A 1 88 ? -8.415 -10.943 0.854 1.00 85.12 88 PRO A C 1
ATOM 748 O O . PRO A 1 88 ? -9.174 -11.585 1.571 1.00 85.12 88 PRO A O 1
ATOM 751 N N . LEU A 1 89 ? -7.349 -10.300 1.350 1.00 84.69 89 LEU A N 1
ATOM 752 C CA . LEU A 1 89 ? -7.005 -10.318 2.777 1.00 84.69 89 LEU A CA 1
ATOM 753 C C . LEU A 1 89 ? -8.003 -9.507 3.604 1.00 84.69 89 LEU A C 1
ATOM 755 O O . LEU A 1 89 ? -8.432 -9.971 4.657 1.00 84.69 89 LEU A O 1
ATOM 759 N N . VAL A 1 90 ? -8.404 -8.339 3.099 1.00 83.62 90 VAL A N 1
ATOM 760 C CA . VAL A 1 90 ? -9.430 -7.494 3.725 1.00 83.62 90 VAL A CA 1
ATOM 761 C C . VAL A 1 90 ? -10.760 -8.248 3.814 1.00 83.62 90 VAL A C 1
ATOM 763 O O . VAL A 1 90 ? -11.364 -8.311 4.878 1.00 83.62 90 VAL A O 1
ATOM 766 N N . ALA A 1 91 ? -11.181 -8.903 2.728 1.00 81.44 91 ALA A N 1
ATOM 767 C CA . ALA A 1 91 ? -12.430 -9.665 2.689 1.00 81.44 91 ALA A CA 1
ATOM 768 C C . ALA A 1 91 ? -12.439 -10.875 3.644 1.00 81.44 91 ALA A C 1
ATOM 770 O O . ALA A 1 91 ? -13.498 -11.263 4.133 1.00 81.44 91 ALA A O 1
ATOM 771 N N . MET A 1 92 ? -11.275 -11.473 3.923 1.00 79.94 92 MET A N 1
ATOM 772 C CA . MET A 1 92 ? -11.151 -12.580 4.878 1.00 79.94 92 MET A CA 1
ATOM 773 C C . MET A 1 92 ? -11.226 -12.134 6.346 1.00 79.94 92 MET A C 1
ATOM 775 O O . MET A 1 92 ? -11.473 -12.975 7.208 1.00 79.94 92 MET A O 1
ATOM 779 N N . GLN A 1 93 ? -11.004 -10.852 6.650 1.00 71.94 93 GLN A N 1
ATOM 780 C CA . GLN A 1 93 ? -11.038 -10.313 8.014 1.00 71.94 93 GLN A CA 1
ATOM 781 C C . GLN A 1 93 ? -11.958 -9.088 8.081 1.00 71.94 93 GLN A C 1
ATOM 783 O O . GLN A 1 93 ? -11.505 -7.956 8.202 1.00 71.94 93 GLN A O 1
ATOM 788 N N . ALA A 1 94 ? -13.271 -9.334 8.026 1.00 56.59 94 ALA A N 1
ATOM 789 C CA . ALA A 1 94 ? -14.303 -8.292 7.987 1.00 56.59 94 ALA A CA 1
ATOM 790 C C . ALA A 1 94 ? -14.285 -7.306 9.181 1.00 56.59 94 ALA A C 1
ATOM 792 O O . ALA A 1 94 ? -14.834 -6.217 9.062 1.00 56.59 94 ALA A O 1
ATOM 793 N N . GLU A 1 95 ? -13.644 -7.663 10.302 1.00 61.28 95 GLU A N 1
ATOM 794 C CA . GLU A 1 95 ? -13.537 -6.844 11.524 1.00 61.28 95 GLU A CA 1
ATOM 795 C C . GLU A 1 95 ? -12.082 -6.678 12.013 1.00 61.28 95 GLU A C 1
ATOM 797 O O . GLU A 1 95 ? -11.822 -6.599 13.212 1.00 61.28 95 GLU A O 1
ATOM 802 N N . SER A 1 96 ? -11.083 -6.686 11.126 1.00 65.19 96 SER A N 1
ATOM 803 C CA . SER A 1 96 ? -9.703 -6.438 11.569 1.00 65.19 96 SER A CA 1
ATOM 804 C C . SER A 1 96 ? -9.368 -4.951 11.610 1.00 65.19 96 SER A C 1
ATOM 806 O O . SER A 1 96 ? -9.412 -4.276 10.584 1.00 65.19 96 SER A O 1
ATOM 808 N N . ASP A 1 97 ? -8.910 -4.495 12.777 1.00 77.50 97 ASP A N 1
ATOM 809 C CA . ASP A 1 97 ? -8.202 -3.226 12.961 1.00 77.50 97 ASP A CA 1
ATOM 810 C C . ASP A 1 97 ? -6.827 -3.282 12.276 1.00 77.50 97 ASP A C 1
ATOM 812 O O . ASP A 1 97 ? -5.792 -3.520 12.906 1.00 77.50 97 ASP A O 1
ATOM 816 N N . TRP A 1 98 ? -6.808 -3.119 10.957 1.00 82.94 98 TRP A N 1
ATOM 817 C CA . TRP A 1 98 ? -5.571 -3.082 10.183 1.00 82.94 98 TRP A CA 1
ATOM 818 C C . TRP A 1 98 ? -4.690 -1.899 10.580 1.00 82.94 98 TRP A C 1
ATOM 820 O O . TRP A 1 98 ? -3.473 -2.025 10.588 1.00 82.94 98 TRP A O 1
ATOM 830 N N . GLU A 1 99 ? -5.311 -0.785 10.961 1.00 84.75 99 GLU A N 1
ATOM 831 C CA . GLU A 1 99 ? -4.668 0.462 11.368 1.00 84.75 99 GLU A CA 1
ATOM 832 C C . GLU A 1 99 ? -3.924 0.346 12.709 1.00 84.75 99 GLU A C 1
ATOM 834 O O . GLU A 1 99 ? -3.061 1.169 12.997 1.00 84.75 99 GLU A O 1
ATOM 839 N N . LEU A 1 100 ? -4.234 -0.668 13.530 1.00 83.19 100 LEU A N 1
ATOM 840 C CA . LEU A 1 100 ? -3.527 -0.940 14.791 1.00 83.19 100 LEU A CA 1
ATOM 841 C C . LEU A 1 100 ? -2.230 -1.746 14.609 1.00 83.19 100 LEU A C 1
ATOM 843 O O . LEU A 1 100 ? -1.517 -1.955 15.593 1.00 83.19 100 LEU A O 1
ATOM 847 N N . ARG A 1 101 ? -1.966 -2.273 13.409 1.00 75.31 101 ARG A N 1
ATOM 848 C CA . ARG A 1 101 ? -0.881 -3.230 13.143 1.00 75.31 101 ARG A CA 1
ATOM 849 C C . ARG A 1 101 ? 0.289 -2.598 12.409 1.00 75.31 101 ARG A C 1
ATOM 851 O O . ARG A 1 101 ? 1.424 -3.039 12.698 1.00 75.31 101 ARG A O 1
#